Protein AF-V8NB54-F1 (afdb_monomer_lite)

Radius of gyration: 11.3 Å; chains: 1; bounding box: 32×17×28 Å

Sequence (73 aa):
NSIVCFTCKEQILNWKCLDTTICSEGEKRCNDSKVLITKSCAKKCPSEKDYSEKVLSSLFCCDCSWCNILPPK

Organism: Ophiophagus hannah (NCBI:txid8665)

Structure (mmCIF, N/CA/C/O backbone):
data_AF-V8NB54-F1
#
_entry.id   AF-V8NB54-F1
#
loop_
_atom_site.group_PDB
_atom_site.id
_atom_site.type_symbol
_atom_site.label_atom_id
_atom_site.label_alt_id
_atom_site.label_comp_id
_atom_site.label_asym_id
_atom_site.label_entity_id
_atom_site.label_seq_id
_atom_site.pdbx_PDB_ins_code
_atom_site.Cartn_x
_atom_site.Cartn_y
_atom_site.Cartn_z
_atom_site.occupancy
_atom_site.B_iso_or_equiv
_atom_site.auth_seq_id
_atom_site.auth_comp_id
_atom_site.auth_asym_id
_atom_site.auth_atom_id
_atom_site.pdbx_PDB_model_num
ATOM 1 N N . ASN A 1 1 ? -17.220 4.291 5.529 1.00 62.44 1 ASN A N 1
ATOM 2 C CA . ASN A 1 1 ? -16.570 4.757 4.281 1.00 62.44 1 ASN A CA 1
ATOM 3 C C . ASN A 1 1 ? -15.287 3.971 4.090 1.00 62.44 1 ASN A C 1
ATOM 5 O O . ASN A 1 1 ? -14.371 4.165 4.886 1.00 62.44 1 ASN A O 1
ATOM 9 N N . SER A 1 2 ? -15.260 3.077 3.103 1.00 81.12 2 SER A N 1
ATOM 10 C CA . SER A 1 2 ? -14.088 2.264 2.748 1.00 81.12 2 SER A CA 1
ATOM 11 C C . SER A 1 2 ? -13.370 2.894 1.556 1.00 81.12 2 SER A C 1
ATOM 13 O O . SER A 1 2 ? -14.031 3.403 0.653 1.00 81.12 2 SER A O 1
ATOM 15 N N . ILE A 1 3 ? -12.037 2.880 1.558 1.00 88.56 3 ILE A N 1
ATOM 16 C CA . ILE A 1 3 ? -11.218 3.342 0.427 1.00 88.56 3 ILE A CA 1
ATOM 17 C C . ILE A 1 3 ? -10.692 2.145 -0.368 1.00 88.56 3 ILE A C 1
ATOM 19 O O . ILE A 1 3 ? -10.682 1.019 0.130 1.00 88.56 3 ILE A O 1
ATOM 23 N N . VAL A 1 4 ? -10.237 2.387 -1.594 1.00 90.88 4 VAL A N 1
ATOM 24 C CA . VAL A 1 4 ? -9.579 1.368 -2.423 1.00 90.88 4 VAL A CA 1
ATOM 25 C C . VAL A 1 4 ? -8.110 1.726 -2.566 1.00 90.88 4 VAL A C 1
ATOM 27 O O . VAL A 1 4 ? -7.792 2.830 -2.995 1.00 90.88 4 VAL A O 1
ATOM 30 N N . CYS A 1 5 ? -7.217 0.801 -2.241 1.00 91.94 5 CYS A N 1
ATOM 31 C CA . CYS A 1 5 ? -5.777 0.981 -2.402 1.00 91.94 5 CYS A CA 1
ATOM 32 C C . CYS A 1 5 ? -5.220 -0.047 -3.373 1.00 91.94 5 CYS A C 1
ATOM 34 O O . CYS A 1 5 ? -5.788 -1.123 -3.551 1.00 91.94 5 CYS A O 1
ATOM 36 N N . PHE A 1 6 ? -4.071 0.259 -3.959 1.00 92.44 6 PHE A N 1
ATOM 37 C CA . PHE A 1 6 ? -3.250 -0.777 -4.562 1.00 92.44 6 PHE A CA 1
ATOM 38 C C . PHE A 1 6 ? -2.505 -1.536 -3.467 1.00 92.44 6 PHE A C 1
ATOM 40 O O . PHE A 1 6 ? -2.023 -0.894 -2.527 1.00 92.44 6 PHE A O 1
ATOM 47 N N . THR A 1 7 ? -2.419 -2.865 -3.549 1.00 89.38 7 THR A N 1
ATOM 48 C CA . THR A 1 7 ? -1.677 -3.671 -2.569 1.00 89.38 7 THR A CA 1
ATOM 49 C C . THR A 1 7 ? -0.753 -4.685 -3.225 1.00 89.38 7 THR A C 1
ATOM 51 O O . THR A 1 7 ? -1.014 -5.201 -4.308 1.00 89.38 7 THR A O 1
ATOM 54 N N . CYS A 1 8 ? 0.392 -4.916 -2.590 1.00 87.38 8 CYS A N 1
ATOM 55 C CA . CYS A 1 8 ? 1.383 -5.895 -3.017 1.00 87.38 8 CYS A CA 1
ATOM 56 C C . CYS A 1 8 ? 2.465 -6.040 -1.949 1.00 87.38 8 CYS A C 1
ATOM 58 O O . CYS A 1 8 ? 2.637 -5.169 -1.090 1.00 87.38 8 CYS A O 1
ATOM 60 N N . LYS A 1 9 ? 3.261 -7.101 -2.060 1.00 85.50 9 LYS A N 1
ATOM 61 C CA . LYS A 1 9 ? 4.431 -7.318 -1.216 1.00 85.50 9 LYS A CA 1
ATOM 62 C C . LYS A 1 9 ? 5.674 -7.504 -2.079 1.00 85.50 9 LYS A C 1
ATOM 64 O O . LYS A 1 9 ? 5.651 -8.300 -3.018 1.00 85.50 9 LYS A O 1
ATOM 69 N N . GLU A 1 10 ? 6.726 -6.766 -1.734 1.00 82.81 10 GLU A N 1
ATOM 70 C CA . GLU A 1 10 ? 8.100 -6.972 -2.202 1.00 82.81 10 GLU A CA 1
ATOM 71 C C . GLU A 1 10 ? 8.262 -7.078 -3.731 1.00 82.81 10 GLU A C 1
ATOM 73 O O . GLU A 1 10 ? 8.940 -7.964 -4.248 1.00 82.81 10 GLU A O 1
ATOM 78 N N . GLN A 1 11 ? 7.640 -6.165 -4.482 1.00 83.88 11 GLN A N 1
ATOM 79 C CA . GLN A 1 11 ? 7.763 -6.137 -5.940 1.00 83.88 11 GLN A CA 1
ATOM 80 C C . GLN A 1 11 ? 8.888 -5.214 -6.412 1.00 83.88 11 GLN A C 1
ATOM 82 O O . GLN A 1 11 ? 9.158 -4.162 -5.839 1.00 83.88 11 GLN A O 1
ATOM 87 N N . ILE A 1 12 ? 9.502 -5.588 -7.533 1.00 82.50 12 ILE A N 1
ATOM 88 C CA . ILE A 1 12 ? 10.572 -4.809 -8.178 1.00 82.5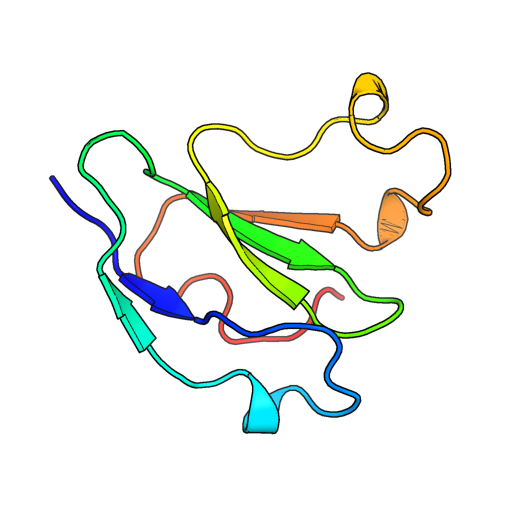0 12 ILE A CA 1
ATOM 89 C C . ILE A 1 12 ? 9.988 -3.713 -9.093 1.00 82.50 12 ILE A C 1
ATOM 91 O O . ILE A 1 12 ? 10.634 -2.707 -9.362 1.00 82.50 12 ILE A O 1
ATOM 95 N N . LEU A 1 13 ? 8.758 -3.897 -9.589 1.00 83.44 13 LEU A N 1
ATOM 96 C CA . LEU A 1 13 ? 8.139 -3.034 -10.600 1.00 83.44 13 LEU A CA 1
ATOM 97 C C . LEU A 1 13 ? 6.752 -2.567 -10.151 1.00 83.44 13 LEU A C 1
ATOM 99 O O . LEU A 1 13 ? 5.927 -3.384 -9.752 1.00 83.44 13 LEU A O 1
ATOM 103 N N . ASN A 1 14 ? 6.466 -1.267 -10.288 1.00 83.81 14 ASN A N 1
ATOM 104 C CA . ASN A 1 14 ? 5.207 -0.662 -9.831 1.00 83.81 14 ASN A CA 1
ATOM 105 C C . ASN A 1 14 ? 3.967 -1.292 -10.478 1.00 83.81 14 ASN A C 1
ATOM 107 O O . ASN A 1 14 ? 2.952 -1.469 -9.817 1.00 83.81 14 ASN A O 1
ATOM 111 N N . TRP A 1 15 ? 4.054 -1.664 -11.758 1.00 85.81 15 TRP A N 1
ATOM 112 C CA . TRP A 1 15 ? 2.934 -2.274 -12.477 1.00 85.81 15 TRP A CA 1
ATOM 113 C C . TRP A 1 15 ? 2.546 -3.652 -11.918 1.00 85.81 15 TRP A C 1
ATOM 115 O O . TRP A 1 15 ? 1.380 -4.023 -11.990 1.00 85.81 15 TRP A O 1
ATOM 125 N N . LYS A 1 16 ? 3.489 -4.377 -11.293 1.00 87.06 16 LYS A N 1
ATOM 126 C CA . LYS A 1 16 ? 3.204 -5.629 -10.567 1.00 87.06 16 LYS A CA 1
ATOM 127 C C . LYS A 1 16 ? 2.477 -5.395 -9.238 1.00 87.06 16 LYS A C 1
ATOM 129 O O . LYS A 1 16 ? 2.042 -6.350 -8.610 1.00 87.06 16 LYS A O 1
ATOM 134 N N . CYS A 1 17 ? 2.355 -4.138 -8.817 1.00 85.00 17 CYS A N 1
ATOM 135 C CA . CYS A 1 17 ? 1.659 -3.699 -7.613 1.00 85.00 17 CYS A CA 1
ATOM 136 C C . CYS A 1 17 ? 0.345 -2.973 -7.908 1.00 85.00 17 CYS A C 1
ATOM 138 O O . CYS A 1 17 ? -0.125 -2.242 -7.046 1.00 85.00 17 CYS A O 1
ATOM 140 N N . LEU A 1 18 ? -0.232 -3.105 -9.107 1.00 87.50 18 LEU A N 1
ATOM 141 C CA . LEU A 1 18 ? -1.492 -2.442 -9.469 1.00 87.50 18 LEU A CA 1
ATOM 142 C C . LEU A 1 18 ? -2.735 -3.304 -9.199 1.00 87.50 18 LEU A C 1
ATOM 144 O O . LEU A 1 18 ? -3.789 -3.053 -9.778 1.00 87.50 18 LEU A O 1
ATOM 148 N N . ASP A 1 19 ? -2.632 -4.284 -8.300 1.00 89.44 19 ASP A N 1
ATOM 149 C CA . ASP A 1 19 ? -3.799 -5.034 -7.845 1.00 89.44 19 ASP A CA 1
ATOM 150 C C . ASP A 1 19 ? -4.594 -4.225 -6.815 1.00 89.44 19 ASP A C 1
ATOM 152 O O . ASP A 1 19 ? -4.028 -3.651 -5.879 1.00 89.44 19 ASP A O 1
ATOM 156 N N . THR A 1 20 ? -5.905 -4.124 -7.016 1.00 90.19 20 THR A N 1
ATOM 157 C CA . THR A 1 20 ? -6.782 -3.275 -6.202 1.00 90.19 20 THR A CA 1
ATOM 158 C C . THR A 1 20 ? -7.353 -4.042 -5.023 1.00 90.19 20 THR A C 1
ATOM 160 O O . THR A 1 20 ? -7.860 -5.149 -5.168 1.00 90.19 20 THR A O 1
ATOM 163 N N . THR A 1 21 ? -7.373 -3.412 -3.856 1.00 92.25 21 THR A N 1
ATOM 164 C CA . THR A 1 21 ? -7.938 -3.979 -2.633 1.00 92.25 21 THR A CA 1
ATOM 165 C C . THR A 1 21 ? -8.866 -2.970 -1.977 1.00 92.25 21 THR A C 1
ATOM 167 O O . THR A 1 21 ? -8.505 -1.809 -1.780 1.00 92.25 21 THR A O 1
ATOM 170 N N . ILE A 1 22 ? -10.073 -3.418 -1.630 1.00 91.75 22 ILE A N 1
ATOM 171 C CA . ILE A 1 22 ? -11.007 -2.642 -0.811 1.00 91.75 22 ILE A CA 1
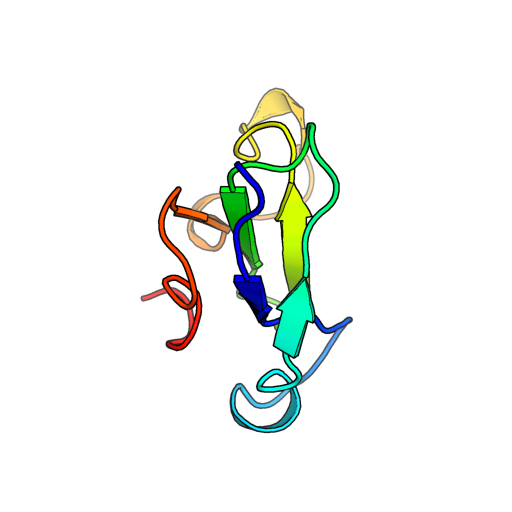ATOM 172 C C . ILE A 1 22 ? -10.524 -2.729 0.637 1.00 91.75 22 ILE A C 1
ATOM 174 O O . ILE A 1 22 ? -10.440 -3.820 1.197 1.00 91.75 22 ILE A O 1
ATOM 178 N N . CYS A 1 23 ? -10.195 -1.589 1.237 1.00 88.38 23 CYS A N 1
ATOM 179 C CA . CYS A 1 23 ? -9.673 -1.539 2.595 1.00 88.38 23 CYS A CA 1
ATOM 180 C C . CYS A 1 23 ? -10.777 -1.706 3.644 1.00 88.38 23 CYS A C 1
ATOM 182 O O . CYS A 1 23 ? -11.932 -1.311 3.442 1.00 88.38 23 CYS A O 1
ATOM 184 N N . SER A 1 24 ? -10.400 -2.264 4.795 1.00 88.50 24 SER A N 1
ATOM 185 C CA . SER A 1 24 ? -11.304 -2.472 5.927 1.00 88.50 24 SER A CA 1
ATOM 186 C C . SER A 1 24 ? -11.810 -1.139 6.494 1.00 88.50 24 SER A C 1
ATOM 188 O O . SER A 1 24 ? -11.176 -0.100 6.332 1.00 88.50 24 SER A O 1
ATOM 190 N N . GLU A 1 25 ? -12.911 -1.149 7.250 1.00 79.25 25 GLU A N 1
ATOM 191 C CA . GLU A 1 25 ? -13.571 0.077 7.744 1.00 79.25 25 GLU A CA 1
ATOM 192 C C . GLU A 1 25 ? -12.684 0.988 8.629 1.00 79.25 25 GLU A C 1
ATOM 194 O O . GLU A 1 25 ? -12.931 2.191 8.756 1.00 79.25 25 GLU A O 1
ATOM 199 N N . GLY A 1 26 ? -11.615 0.432 9.209 1.00 77.31 26 GLY A N 1
ATOM 200 C CA . GLY A 1 26 ? -10.604 1.172 9.972 1.00 77.31 26 GLY A CA 1
ATOM 201 C C . GLY A 1 26 ? -9.373 1.607 9.169 1.00 77.31 26 GLY A C 1
ATOM 202 O O . GLY A 1 26 ? -8.571 2.390 9.672 1.00 77.31 26 GLY A O 1
ATOM 203 N N . GLU A 1 27 ? -9.199 1.109 7.949 1.00 80.56 27 GLU A N 1
ATOM 204 C CA . GLU A 1 27 ? -8.014 1.306 7.115 1.00 80.56 27 GLU A CA 1
ATOM 205 C C . GLU A 1 27 ? -8.282 2.372 6.057 1.00 80.56 27 GLU A C 1
ATOM 207 O O . GLU A 1 27 ? -8.561 2.093 4.895 1.00 80.56 27 GLU A O 1
ATOM 212 N N . LYS A 1 28 ? -8.232 3.630 6.493 1.00 82.56 28 LYS A N 1
ATOM 213 C CA . LYS A 1 28 ? -8.581 4.794 5.670 1.00 82.56 28 LYS A CA 1
ATOM 214 C C . LYS A 1 28 ? -7.382 5.415 4.958 1.00 82.56 28 LYS A C 1
ATOM 216 O O . LYS A 1 28 ? -7.440 6.589 4.603 1.00 82.56 28 LYS A O 1
ATOM 221 N N . ARG A 1 29 ? -6.279 4.677 4.808 1.00 83.69 29 ARG A N 1
ATOM 222 C CA . ARG A 1 29 ? -5.067 5.161 4.137 1.00 83.69 29 ARG A CA 1
ATOM 223 C C . ARG A 1 29 ? -4.416 4.096 3.267 1.00 83.69 29 ARG A C 1
ATOM 225 O O . ARG A 1 29 ? -4.456 2.917 3.608 1.00 83.69 29 ARG A O 1
ATOM 232 N N . CYS A 1 30 ? -3.775 4.533 2.192 1.00 85.00 30 CYS A N 1
ATOM 233 C CA . CYS A 1 30 ? -2.890 3.717 1.374 1.00 85.00 30 CYS A CA 1
ATOM 234 C C . CYS A 1 30 ? -1.436 4.057 1.694 1.00 85.00 30 CYS A C 1
ATOM 236 O O . CYS A 1 30 ? -1.085 5.235 1.742 1.00 85.00 30 CYS A O 1
ATOM 238 N N . ASN A 1 31 ? -0.597 3.036 1.848 1.00 81.50 31 ASN A N 1
ATOM 239 C CA . ASN A 1 31 ? 0.844 3.172 2.050 1.00 81.50 31 ASN A CA 1
ATOM 240 C C . ASN A 1 31 ? 1.632 2.588 0.870 1.00 81.50 31 ASN A C 1
ATOM 242 O O . ASN A 1 31 ? 1.143 1.677 0.196 1.00 81.50 31 ASN A O 1
ATOM 246 N N . ASP A 1 32 ? 2.859 3.073 0.665 1.00 76.25 32 ASP A N 1
ATOM 247 C CA . ASP A 1 32 ? 3.858 2.490 -0.245 1.00 76.25 32 ASP A CA 1
ATOM 248 C C . ASP A 1 32 ? 5.292 2.656 0.312 1.00 76.25 32 ASP A C 1
ATOM 250 O O . ASP A 1 32 ? 5.559 3.612 1.044 1.00 76.25 32 ASP A O 1
ATOM 254 N N . SER A 1 33 ? 6.210 1.738 -0.019 1.00 73.88 33 SER A N 1
ATOM 255 C CA . SER A 1 33 ? 7.632 1.768 0.356 1.00 73.88 33 SER A CA 1
ATOM 256 C C . SER A 1 33 ? 8.570 1.473 -0.825 1.00 73.88 33 SER A C 1
ATOM 258 O O . SER A 1 33 ? 8.339 0.521 -1.558 1.00 73.88 33 SER A O 1
ATOM 260 N N . LYS A 1 34 ? 9.673 2.223 -0.966 1.00 65.06 34 LYS A N 1
ATOM 261 C CA . LYS A 1 34 ? 10.534 2.268 -2.176 1.00 65.06 34 LYS A CA 1
ATOM 262 C C . LYS A 1 34 ? 11.622 1.179 -2.333 1.00 65.06 34 LYS A C 1
ATOM 264 O O . LYS A 1 34 ? 12.011 0.912 -3.462 1.00 65.06 34 LYS A O 1
ATOM 269 N N . VAL A 1 35 ? 12.141 0.562 -1.257 1.00 64.50 35 VAL A N 1
ATOM 270 C CA . VAL A 1 35 ? 13.275 -0.406 -1.347 1.00 64.50 35 VAL A CA 1
ATOM 271 C C . VAL A 1 35 ? 12.878 -1.675 -2.111 1.00 64.50 35 VAL A C 1
ATOM 273 O O . VAL A 1 35 ? 13.586 -2.132 -3.001 1.00 64.50 35 VAL A O 1
ATOM 276 N N . LEU A 1 36 ? 11.704 -2.201 -1.781 1.00 72.00 36 LEU A N 1
ATOM 277 C CA . LEU A 1 36 ? 10.933 -3.146 -2.575 1.00 72.00 36 LEU A CA 1
ATOM 278 C C . LEU A 1 36 ? 9.489 -2.656 -2.484 1.00 72.00 36 LEU A C 1
ATOM 280 O O . LEU A 1 36 ? 8.989 -2.448 -1.371 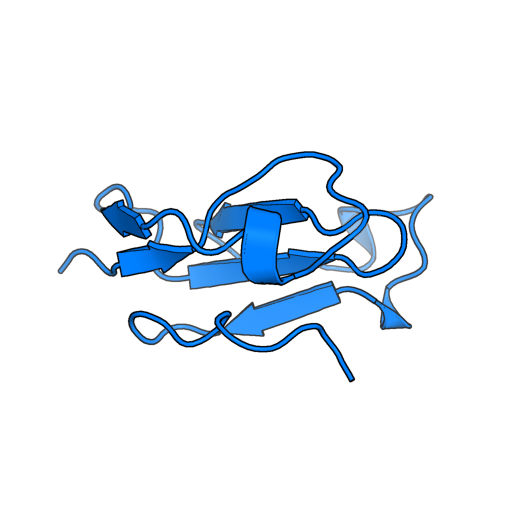1.00 72.00 36 LEU A O 1
ATOM 284 N N . ILE A 1 37 ? 8.846 -2.448 -3.632 1.00 76.19 37 ILE A N 1
ATOM 285 C CA . ILE A 1 37 ? 7.520 -1.832 -3.716 1.00 76.19 37 ILE A CA 1
ATOM 286 C C . ILE A 1 37 ? 6.551 -2.701 -2.926 1.00 76.19 37 ILE A C 1
ATOM 288 O O . ILE A 1 37 ? 6.346 -3.879 -3.225 1.00 76.19 37 ILE A O 1
ATOM 292 N N . THR A 1 38 ? 6.012 -2.118 -1.864 1.00 82.62 38 THR A N 1
ATOM 293 C CA . THR A 1 38 ? 5.099 -2.781 -0.938 1.00 82.62 38 THR A CA 1
ATOM 294 C C . THR A 1 38 ? 3.980 -1.812 -0.663 1.00 82.62 38 THR A C 1
ATOM 296 O O . THR A 1 38 ? 4.194 -0.793 -0.010 1.00 82.62 38 THR A O 1
ATOM 299 N N . LYS A 1 39 ? 2.790 -2.144 -1.153 1.00 88.00 39 LYS A N 1
ATOM 300 C CA . LYS A 1 39 ? 1.610 -1.300 -1.035 1.00 88.00 39 LYS A CA 1
ATOM 301 C C . LYS A 1 39 ? 0.590 -1.954 -0.123 1.00 88.00 39 LYS A C 1
ATOM 303 O O . LYS A 1 39 ? 0.408 -3.169 -0.169 1.00 88.00 39 LYS A O 1
ATOM 308 N N . SER A 1 40 ? -0.062 -1.170 0.725 1.00 88.06 40 SER A N 1
ATOM 309 C CA . SER A 1 40 ? -0.996 -1.713 1.718 1.00 88.06 40 SER A CA 1
ATOM 310 C C . SER A 1 40 ? -2.082 -0.721 2.111 1.00 88.06 40 SER A C 1
ATOM 312 O O . SER A 1 40 ? -1.883 0.493 2.052 1.00 88.06 40 SER A O 1
ATOM 314 N N . CYS A 1 41 ? -3.219 -1.262 2.544 1.00 89.25 41 CYS A N 1
ATOM 315 C CA . CYS A 1 41 ? -4.201 -0.543 3.343 1.00 89.25 41 CYS A CA 1
ATOM 316 C C . CYS A 1 41 ? -3.642 -0.319 4.754 1.00 89.25 41 CYS A C 1
ATOM 318 O O . CYS A 1 41 ? -2.944 -1.175 5.298 1.00 89.25 41 CYS A O 1
ATOM 320 N N . ALA A 1 42 ? -3.939 0.825 5.360 1.00 86.31 42 ALA A N 1
ATOM 321 C CA . ALA A 1 42 ? -3.446 1.152 6.686 1.00 86.31 42 ALA A CA 1
ATOM 322 C C . ALA A 1 42 ? -4.418 2.015 7.486 1.00 86.31 42 ALA A C 1
ATOM 324 O O . ALA A 1 42 ? -5.129 2.872 6.960 1.00 86.31 42 ALA A O 1
ATOM 325 N N . LYS A 1 43 ? -4.403 1.817 8.809 1.00 86.38 43 LYS A N 1
ATOM 326 C CA . LYS A 1 43 ? -5.143 2.658 9.766 1.00 86.38 43 LYS A CA 1
ATOM 327 C C . LYS A 1 43 ? -4.445 3.994 10.029 1.00 86.38 43 LYS A C 1
ATOM 329 O O . LYS A 1 43 ? -5.098 5.004 10.273 1.00 86.38 43 LYS A O 1
ATOM 334 N N . LYS A 1 44 ? -3.109 3.994 9.991 1.00 83.94 44 LYS A N 1
ATOM 335 C CA . LYS A 1 44 ? -2.246 5.160 10.220 1.00 83.94 44 LYS A CA 1
ATOM 336 C C . LYS A 1 44 ? -1.112 5.193 9.199 1.00 83.94 44 LYS A C 1
ATOM 338 O O . LYS A 1 44 ? -0.708 4.149 8.690 1.00 83.94 44 LYS A O 1
ATOM 343 N N . CYS A 1 45 ? -0.593 6.391 8.940 1.00 80.06 45 CYS A N 1
ATOM 344 C CA . CYS A 1 45 ? 0.627 6.523 8.152 1.00 80.06 45 CYS A CA 1
ATOM 345 C C . CYS A 1 45 ? 1.817 5.995 8.963 1.00 80.06 45 CYS A C 1
ATOM 347 O O . CYS A 1 45 ? 1.835 6.174 10.187 1.00 80.06 45 CYS A O 1
ATOM 349 N N . PRO A 1 46 ? 2.793 5.362 8.305 1.00 73.00 46 PRO A N 1
ATOM 350 C CA . PRO A 1 46 ? 4.010 4.918 8.955 1.00 73.00 46 PRO A CA 1
ATOM 351 C C . PRO A 1 46 ? 4.787 6.143 9.446 1.00 73.00 46 PRO A C 1
ATOM 353 O O . PRO A 1 46 ? 4.884 7.151 8.747 1.00 73.00 46 PRO A O 1
ATOM 356 N N . SER A 1 47 ? 5.295 6.065 10.672 1.00 68.25 47 SER A N 1
ATOM 357 C CA . SER A 1 47 ? 6.122 7.103 11.289 1.00 68.25 47 SER A CA 1
ATOM 358 C C . SER A 1 47 ? 7.538 6.587 11.520 1.00 68.25 47 SER A C 1
ATOM 360 O O . SER A 1 47 ? 7.759 5.376 11.493 1.00 68.25 47 SER A O 1
ATOM 362 N N . GLU A 1 48 ? 8.494 7.478 11.798 1.00 62.44 48 GLU A N 1
AT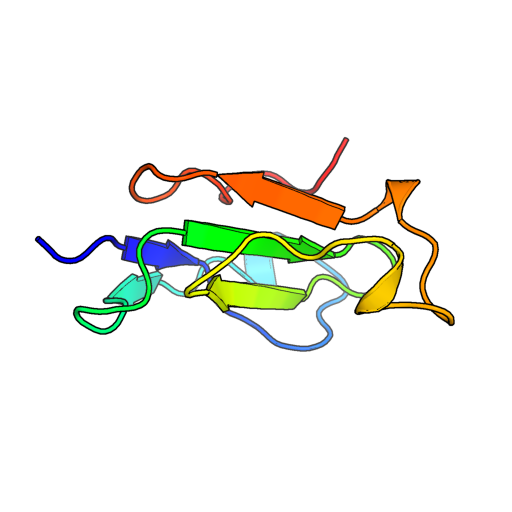OM 363 C CA . GLU A 1 48 ? 9.891 7.074 12.036 1.00 62.44 48 GLU A CA 1
ATOM 364 C C . GLU A 1 48 ? 10.035 6.042 13.160 1.00 62.44 48 GLU A C 1
ATOM 366 O O . GLU A 1 48 ? 10.907 5.181 13.121 1.00 62.44 48 GLU A O 1
ATOM 371 N N . LYS A 1 49 ? 9.101 6.065 14.116 1.00 62.34 49 LYS A N 1
ATOM 372 C CA . LYS A 1 49 ? 9.029 5.123 15.237 1.00 62.34 49 LYS A CA 1
ATOM 373 C C . LYS A 1 49 ? 8.559 3.718 14.847 1.00 62.34 49 LYS A C 1
ATOM 375 O O . LYS A 1 49 ? 8.812 2.782 15.593 1.00 62.34 49 LYS A O 1
ATOM 380 N N . ASP A 1 50 ? 7.842 3.575 13.733 1.00 63.47 50 ASP A N 1
ATOM 381 C CA . ASP A 1 50 ? 7.303 2.289 13.266 1.00 63.47 50 ASP A CA 1
ATOM 382 C C . ASP A 1 50 ? 8.299 1.537 12.359 1.00 63.47 50 ASP A C 1
ATOM 384 O O . ASP A 1 50 ? 8.130 0.343 12.122 1.00 63.47 50 ASP A O 1
ATOM 388 N N . TYR A 1 51 ? 9.327 2.223 11.842 1.00 61.41 51 TYR A N 1
ATOM 389 C CA . TYR A 1 51 ? 10.251 1.702 10.830 1.00 61.41 51 TYR A CA 1
ATOM 390 C C . TYR A 1 51 ? 11.704 2.118 11.105 1.00 61.41 51 TYR A C 1
ATOM 392 O O . TYR A 1 51 ? 12.384 2.634 10.223 1.00 61.41 51 TYR A O 1
ATOM 400 N N . SER A 1 52 ? 12.199 1.844 12.316 1.00 56.16 52 SER A N 1
ATOM 401 C CA . SER A 1 52 ? 13.567 2.177 12.755 1.00 56.16 52 SER A CA 1
ATOM 402 C C . SER A 1 52 ? 14.684 1.652 11.835 1.00 56.16 52 SER A C 1
ATOM 404 O O . SER A 1 52 ? 15.784 2.192 11.847 1.00 56.16 52 SER A O 1
ATOM 406 N N . GLU A 1 53 ? 14.408 0.616 11.034 1.00 56.31 53 GLU A N 1
ATOM 407 C CA . GLU A 1 53 ? 15.370 -0.025 10.122 1.00 56.31 53 GLU A CA 1
ATOM 408 C C . GLU A 1 53 ? 15.147 0.296 8.631 1.00 56.31 53 GLU A C 1
ATOM 410 O O . GLU A 1 53 ? 15.991 -0.037 7.799 1.00 56.31 53 GLU A O 1
ATOM 415 N N . LYS A 1 54 ? 14.031 0.941 8.251 1.00 54.50 54 LYS A N 1
ATOM 416 C CA . LYS A 1 54 ? 13.757 1.316 6.850 1.00 54.50 54 LYS A CA 1
ATOM 417 C C . LYS A 1 54 ? 13.915 2.819 6.671 1.00 54.50 54 LYS A C 1
ATOM 419 O O . LYS A 1 54 ? 13.336 3.608 7.407 1.00 54.50 54 LYS A O 1
ATOM 424 N N . VAL A 1 55 ? 14.649 3.219 5.633 1.00 56.31 55 VAL A N 1
ATOM 425 C CA . VAL A 1 55 ? 14.829 4.630 5.273 1.00 56.31 55 VAL A CA 1
ATOM 426 C C . VAL A 1 55 ? 13.458 5.276 5.017 1.00 56.31 55 VAL A C 1
ATOM 428 O O . VAL A 1 55 ? 12.789 4.973 4.029 1.00 56.31 55 VAL A O 1
ATOM 431 N N . LEU A 1 56 ? 13.032 6.174 5.907 1.00 55.22 56 LEU A N 1
ATOM 432 C CA . LEU A 1 56 ? 11.709 6.813 5.864 1.00 55.22 56 LEU A CA 1
ATOM 433 C C . LEU A 1 56 ? 11.488 7.727 4.664 1.00 55.22 56 LEU A C 1
ATOM 435 O O . LEU A 1 56 ? 10.344 7.972 4.295 1.00 55.22 56 LEU A O 1
ATOM 439 N N . SER A 1 57 ? 12.565 8.142 3.990 1.00 53.44 57 SER A N 1
ATOM 440 C CA . SER A 1 57 ? 12.505 8.881 2.719 1.00 53.44 57 SER A CA 1
ATOM 441 C C . SER A 1 57 ? 11.774 8.127 1.604 1.00 53.44 57 SER A C 1
ATOM 443 O O . SER A 1 57 ? 11.489 8.685 0.551 1.00 53.44 57 SER A O 1
ATOM 445 N N . SER A 1 58 ? 11.493 6.845 1.827 1.00 64.12 58 SER A N 1
ATOM 446 C CA . SER A 1 58 ? 10.862 5.940 0.882 1.00 64.12 58 SER A CA 1
ATOM 447 C C . SER A 1 58 ? 9.406 5.614 1.212 1.00 64.12 58 SER A C 1
ATOM 449 O O . SER A 1 58 ? 8.822 4.814 0.485 1.00 64.12 58 SER A O 1
ATOM 451 N N . LEU A 1 59 ? 8.839 6.162 2.294 1.00 72.25 59 LEU A N 1
ATOM 452 C CA . LEU A 1 59 ? 7.478 5.868 2.747 1.00 72.25 59 LEU A CA 1
ATOM 453 C C . LEU A 1 59 ? 6.494 6.941 2.267 1.00 72.25 59 LEU A C 1
ATOM 455 O O . LEU A 1 59 ? 6.643 8.122 2.569 1.00 72.25 59 LEU A O 1
ATOM 459 N N . PHE A 1 60 ? 5.465 6.514 1.540 1.00 80.56 60 PHE A N 1
ATOM 460 C CA . PHE A 1 60 ? 4.379 7.371 1.067 1.00 80.56 60 PHE A CA 1
ATOM 461 C C . PHE A 1 60 ? 3.057 6.957 1.714 1.00 80.56 60 PHE A C 1
ATOM 463 O O . PHE A 1 60 ? 2.821 5.767 1.920 1.00 80.56 60 PHE A O 1
ATOM 470 N N . CYS A 1 61 ? 2.203 7.932 2.03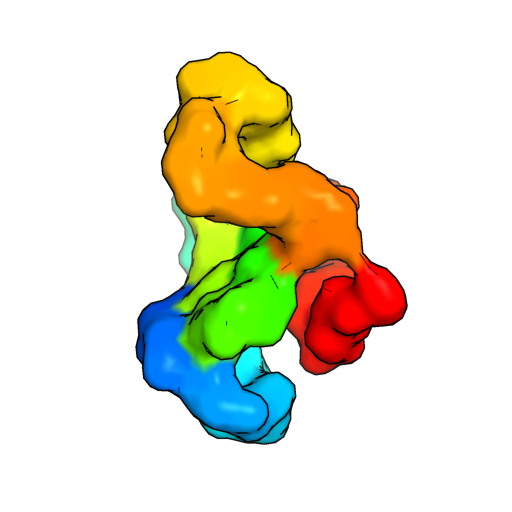6 1.00 85.31 61 CYS A N 1
ATOM 471 C CA . CYS A 1 61 ? 0.897 7.706 2.648 1.00 85.31 61 CYS A CA 1
ATOM 472 C C . CYS A 1 61 ? -0.135 8.713 2.133 1.00 85.31 61 CYS A C 1
ATOM 474 O O . CYS A 1 61 ? 0.171 9.897 1.993 1.00 85.31 61 CYS A O 1
ATOM 476 N N . CYS A 1 62 ? -1.359 8.255 1.887 1.00 86.75 62 CYS A N 1
ATOM 477 C CA . CYS A 1 62 ? -2.456 9.079 1.380 1.00 86.75 62 CYS A CA 1
ATOM 478 C C . CYS A 1 62 ? -3.822 8.511 1.803 1.00 86.75 62 CYS A C 1
ATOM 480 O O . CYS A 1 62 ? -3.916 7.349 2.190 1.00 86.75 62 CYS A O 1
ATOM 482 N N . ASP A 1 63 ? -4.875 9.325 1.778 1.00 87.69 63 ASP A N 1
ATOM 483 C CA . ASP 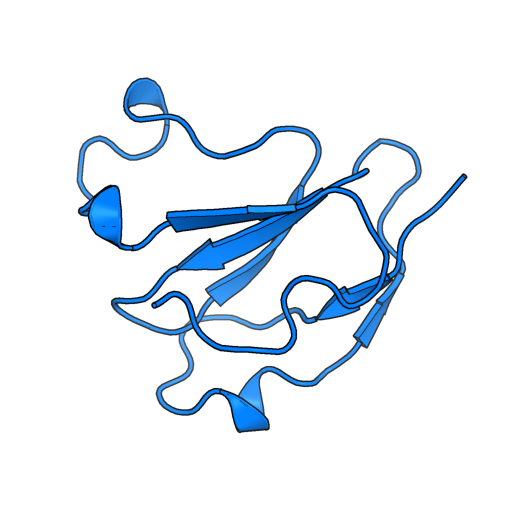A 1 63 ? -6.201 9.047 2.363 1.00 87.69 63 ASP A CA 1
ATOM 484 C C . ASP A 1 63 ? -7.354 8.983 1.338 1.00 87.69 63 ASP A C 1
ATOM 486 O O . ASP A 1 63 ? -8.519 8.837 1.708 1.00 87.69 63 ASP A O 1
ATOM 490 N N . CYS A 1 64 ? -7.031 9.022 0.043 1.00 86.44 64 CYS A N 1
ATOM 491 C CA . CYS A 1 64 ? -7.985 8.916 -1.065 1.00 86.44 64 CYS A CA 1
ATOM 492 C C . CYS A 1 64 ? -7.910 7.542 -1.752 1.00 86.44 64 CYS A C 1
ATOM 494 O O . CYS A 1 64 ? -6.867 6.896 -1.754 1.00 86.44 64 CYS A O 1
ATOM 496 N N . SER A 1 65 ? -8.982 7.101 -2.414 1.00 88.94 65 SER A N 1
ATOM 497 C CA . SER A 1 65 ? -8.915 5.881 -3.233 1.00 88.94 65 SER A CA 1
ATOM 498 C C . SER A 1 65 ? -7.904 6.026 -4.380 1.00 88.94 65 SER A C 1
ATOM 500 O O . SER A 1 65 ? -7.814 7.081 -5.006 1.00 88.94 65 SER A O 1
ATOM 502 N N . TRP A 1 66 ? -7.153 4.957 -4.655 1.00 89.19 66 TRP A N 1
ATOM 503 C CA . TRP A 1 66 ? -6.151 4.835 -5.725 1.00 89.19 66 TRP A CA 1
ATOM 504 C C . TRP A 1 66 ? -4.993 5.842 -5.662 1.00 89.19 66 TRP A C 1
ATOM 506 O O . TRP A 1 66 ? -4.248 6.003 -6.628 1.00 89.19 66 TRP A O 1
ATOM 516 N N . CYS A 1 67 ? -4.794 6.503 -4.523 1.00 88.62 67 CYS A N 1
ATOM 517 C CA . CYS A 1 67 ? -3.783 7.548 -4.375 1.00 88.62 67 CYS A CA 1
ATOM 518 C C . CYS A 1 67 ? -2.337 7.022 -4.417 1.00 88.62 67 CYS A C 1
ATOM 520 O O . CYS A 1 67 ? -1.420 7.773 -4.742 1.00 88.62 67 CYS A O 1
ATOM 522 N N . ASN A 1 68 ? -2.127 5.730 -4.147 1.00 88.94 68 ASN A N 1
ATOM 523 C CA . ASN A 1 68 ? -0.826 5.066 -4.222 1.00 88.94 68 ASN A CA 1
ATOM 524 C C . ASN A 1 68 ? -0.579 4.389 -5.583 1.00 88.94 68 ASN A C 1
ATOM 526 O O . ASN A 1 68 ? 0.063 3.347 -5.631 1.00 88.94 68 ASN A O 1
ATOM 530 N N . ILE A 1 69 ? -1.097 4.923 -6.696 1.00 87.69 69 ILE A N 1
ATOM 531 C CA . ILE A 1 69 ? -0.892 4.346 -8.041 1.00 87.69 69 ILE A CA 1
ATOM 532 C C . ILE A 1 69 ? 0.553 4.488 -8.541 1.00 87.69 69 ILE A C 1
ATOM 534 O O . ILE A 1 69 ? 1.103 3.560 -9.140 1.00 87.69 69 ILE A O 1
ATOM 538 N N . LEU A 1 70 ? 1.176 5.637 -8.278 1.00 81.50 70 LEU A N 1
ATOM 539 C CA . LEU A 1 70 ? 2.554 5.929 -8.661 1.00 81.50 70 LEU A CA 1
ATOM 540 C C . LEU A 1 70 ? 3.527 5.434 -7.584 1.00 81.50 70 LEU A C 1
ATOM 542 O O . LEU A 1 70 ? 3.167 5.440 -6.406 1.00 81.50 70 LEU A O 1
ATOM 546 N N . PRO A 1 71 ? 4.755 5.041 -7.964 1.00 69.75 71 PRO A N 1
ATOM 547 C CA . PRO A 1 71 ? 5.797 4.764 -6.987 1.00 69.75 71 PRO A CA 1
ATOM 548 C C . PRO A 1 71 ? 6.158 6.044 -6.201 1.00 69.75 71 PRO A C 1
ATOM 550 O O . PRO A 1 71 ? 6.018 7.148 -6.745 1.00 69.75 71 PRO A O 1
ATOM 553 N N . PRO A 1 72 ? 6.658 5.927 -4.955 1.00 64.94 72 PRO A N 1
ATOM 554 C CA . PRO A 1 72 ? 7.124 7.072 -4.173 1.00 64.94 72 PRO A CA 1
ATOM 555 C C . PRO A 1 72 ? 8.216 7.829 -4.946 1.00 64.94 72 PRO A C 1
ATOM 557 O O . PRO A 1 72 ? 9.096 7.189 -5.525 1.00 64.94 72 PRO A O 1
ATOM 560 N N . LYS A 1 73 ? 8.159 9.170 -4.978 1.00 59.66 73 LYS A N 1
ATOM 561 C CA . LYS A 1 73 ? 9.180 10.008 -5.639 1.00 59.66 73 LYS A CA 1
ATOM 562 C C . LYS A 1 73 ? 10.511 9.986 -4.915 1.00 59.66 73 LYS A C 1
ATOM 564 O O . LYS A 1 73 ? 10.549 9.776 -3.685 1.00 59.66 73 LYS A O 1
#

Foldseek 3Di:
DWAKEFFDPFAPDLVVRRDIDTADPQQQKWKFFDVGTGIDGHNDFDDCVNCVPGDCLGMDMDRHHHPPSDGRD

Secondary structure (DSSP, 8-state):
---EEE-EEEESSGGGG--EEEPPTT--EEEEETTTEEEEEESS---TTT-TTS-GGGEEEESSTTTT-SPP-

pLDDT: mean 78.9, std 11.34, range [53.44, 92.44]

InterPro domains:
  IPR035076 Snake toxin/toxin-like [PF00087] (4-68)
  IPR045860 Snake toxin-like superfamily [G3DSA:2.10.60.10] (3-68)
  IPR045860 Snake toxin-like superfamily [SSF57302] (3-70)